Protein AF-A0A6A1VVD8-F1 (afdb_monomer)

Sequence (123 aa):
MTSMMNTTYRTHKNRMFQHYSMFNSKEVALEHPYSDMNKEEWTRVCDLFASEEFQRRSAINKENRAKLKIVHTSGARSFQRARALLEKMEVLQLQHESEGKPYTEVEIFAEVLGMKAGYVREV

Organism: NCBI:txid262757

Foldseek 3Di:
DVVVVVVVVVVVLVVLVVQQVVDPDLVVQLVPADPPDDSVVSNVSSCCCPDPVNVVVVVVVVVVLVVCQDDDPCPPDDPVVVVVLVVQLVVVVVVCVVVVHDDDSRVSCCVSRNDDPPRHDDD

Nearest PDB structures (foldseek):
  5l93-assembly1_A  TM=6.276E-01  e=7.124E+00  Human immunodeficiency virus type 1 (NEW YORK-5 ISOLATE)

Radius of gyration: 21.46 Å; Cα contacts (8 Å, |Δi|>4): 53; chains: 1; bounding box: 44×34×55 Å

pLDDT: mean 82.98, std 13.84, range [40.91, 97.44]

Secondary structure (DSSP, 8-state):
-HHHHHHHHHHHHHHHHHHHTTSSSHHHHHTS--TT--HHHHHHHHHHHHSHHHHHHHHHHHHHHHH--S-----S--HHHHHHHHHHHHHHHHHHHHHT----HHHHHHHHH-PPTT-----

Solvent-accessible surface area (backbone atoms only — not comparable to full-atom values): 7549 Å² total; per-residue (Å²): 118,71,68,58,60,53,52,51,49,54,52,50,53,49,52,54,49,56,58,48,66,75,38,98,44,68,74,65,30,65,79,53,61,61,83,103,50,56,69,69,60,41,44,55,51,49,51,50,62,69,29,65,69,46,46,52,52,49,51,52,51,52,50,55,58,68,69,51,86,72,78,82,76,66,75,95,56,55,70,70,60,50,51,56,50,51,54,52,46,53,51,51,51,55,50,32,62,74,69,73,49,91,74,53,71,67,56,50,48,32,71,76,70,52,77,66,90,91,68,81,76,83,129

Structure (mmCIF, N/CA/C/O backbone):
data_AF-A0A6A1VVD8-F1
#
_entry.id   AF-A0A6A1VVD8-F1
#
loop_
_atom_site.group_PDB
_atom_site.id
_atom_site.type_symbol
_atom_site.label_atom_id
_atom_site.label_alt_id
_atom_site.label_comp_id
_atom_site.label_asym_id
_atom_site.label_entity_id
_atom_site.label_seq_id
_atom_site.pdbx_PDB_ins_code
_atom_site.Cartn_x
_atom_site.Cartn_y
_atom_site.Cartn_z
_atom_site.occupancy
_atom_site.B_iso_or_equiv
_atom_site.auth_seq_id
_atom_site.auth_comp_id
_atom_site.auth_asym_id
_atom_site.auth_atom_id
_atom_site.pdbx_PDB_model_num
ATOM 1 N N . MET A 1 1 ? 5.383 19.658 8.646 1.00 49.84 1 MET A N 1
ATOM 2 C CA . MET A 1 1 ? 5.577 19.725 7.175 1.00 49.84 1 MET A CA 1
ATOM 3 C C . MET A 1 1 ? 5.863 18.368 6.518 1.00 49.84 1 MET A C 1
ATOM 5 O O . MET A 1 1 ? 5.406 18.161 5.403 1.00 49.84 1 MET A O 1
ATOM 9 N N . THR A 1 2 ? 6.502 17.406 7.195 1.00 57.12 2 THR A N 1
ATOM 10 C CA . THR A 1 2 ? 6.864 16.073 6.652 1.00 57.12 2 THR A CA 1
ATOM 11 C C . THR A 1 2 ? 5.681 15.217 6.156 1.00 57.12 2 THR A C 1
ATOM 13 O O . THR A 1 2 ? 5.822 14.437 5.218 1.00 57.12 2 THR A O 1
ATOM 16 N N . SER A 1 3 ? 4.488 15.388 6.742 1.00 71.56 3 SER A N 1
ATOM 17 C CA . SER A 1 3 ? 3.282 14.606 6.404 1.00 71.56 3 SER A CA 1
ATOM 18 C C . SER A 1 3 ? 2.753 14.860 4.978 1.00 71.56 3 SER A C 1
ATOM 20 O O . SER A 1 3 ? 2.316 13.929 4.295 1.00 71.56 3 SER A O 1
ATOM 22 N N . MET A 1 4 ? 2.853 16.102 4.482 1.00 77.31 4 MET A N 1
ATOM 23 C CA . MET A 1 4 ? 2.356 16.445 3.143 1.00 77.31 4 MET A CA 1
ATOM 24 C C . MET A 1 4 ? 3.246 15.859 2.046 1.00 77.31 4 MET A C 1
ATOM 26 O O . MET A 1 4 ? 2.734 15.209 1.141 1.00 77.31 4 MET A O 1
ATOM 30 N N . MET A 1 5 ? 4.570 15.997 2.179 1.00 83.19 5 MET A N 1
ATOM 31 C CA . MET A 1 5 ? 5.547 15.464 1.217 1.00 83.19 5 MET A CA 1
ATOM 32 C C . MET A 1 5 ? 5.479 13.936 1.096 1.00 83.19 5 MET A C 1
ATOM 34 O O . MET A 1 5 ? 5.591 13.383 0.005 1.00 83.19 5 MET A O 1
ATOM 38 N N . ASN A 1 6 ? 5.252 13.231 2.208 1.00 84.75 6 ASN A N 1
ATOM 39 C CA . ASN A 1 6 ? 5.094 11.778 2.177 1.00 84.75 6 ASN A CA 1
ATOM 40 C C . ASN A 1 6 ? 3.808 11.367 1.437 1.00 84.75 6 ASN A C 1
ATOM 42 O O . ASN A 1 6 ? 3.821 10.454 0.612 1.00 84.75 6 ASN A O 1
ATOM 46 N N . THR A 1 7 ? 2.702 12.071 1.690 1.00 87.56 7 THR A N 1
ATOM 47 C CA . THR A 1 7 ? 1.410 11.789 1.050 1.00 87.56 7 THR A CA 1
ATOM 48 C C . THR A 1 7 ? 1.451 12.062 -0.453 1.00 87.56 7 THR A C 1
ATOM 50 O O . THR A 1 7 ? 0.970 11.240 -1.239 1.00 87.56 7 THR A O 1
ATOM 53 N N . THR A 1 8 ? 2.063 13.173 -0.873 1.00 89.69 8 THR A N 1
ATOM 54 C CA . THR A 1 8 ? 2.228 13.506 -2.294 1.00 89.69 8 THR A CA 1
ATOM 55 C C . THR A 1 8 ? 3.121 12.492 -2.998 1.00 89.69 8 THR A C 1
ATOM 57 O O . THR A 1 8 ? 2.723 11.973 -4.040 1.00 89.69 8 THR A O 1
ATOM 60 N N . TYR A 1 9 ? 4.253 12.110 -2.396 1.00 90.19 9 TYR A N 1
ATOM 61 C CA . TYR A 1 9 ? 5.128 11.067 -2.936 1.00 90.19 9 TYR A CA 1
ATOM 62 C C . TYR A 1 9 ? 4.401 9.725 -3.092 1.00 90.19 9 TYR A C 1
ATOM 64 O O . TYR A 1 9 ? 4.441 9.120 -4.162 1.00 90.19 9 TYR A O 1
ATOM 72 N N . ARG A 1 10 ? 3.680 9.263 -2.060 1.00 90.38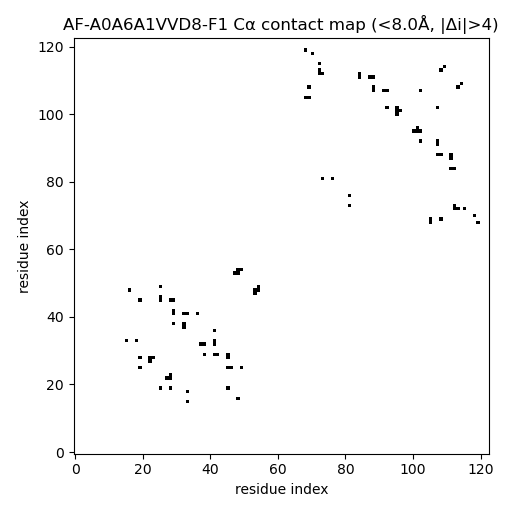 10 ARG A N 1
ATOM 73 C CA . ARG A 1 10 ? 2.916 8.002 -2.118 1.00 90.38 10 ARG A CA 1
ATOM 74 C C . ARG A 1 10 ? 1.844 8.033 -3.201 1.00 90.38 10 ARG A C 1
ATOM 76 O O . ARG A 1 10 ? 1.667 7.044 -3.908 1.00 90.38 10 ARG A O 1
ATOM 83 N N . THR A 1 11 ? 1.155 9.162 -3.341 1.00 92.56 11 THR A N 1
ATOM 84 C CA . THR A 1 11 ? 0.133 9.356 -4.376 1.00 92.56 11 THR A CA 1
ATOM 85 C C . THR A 1 11 ? 0.755 9.321 -5.769 1.00 92.56 11 THR A C 1
ATOM 87 O O . THR A 1 11 ? 0.256 8.613 -6.639 1.00 92.56 11 THR A O 1
ATOM 90 N N . HIS A 1 12 ? 1.868 10.028 -5.973 1.00 92.31 12 HIS A N 1
ATOM 91 C CA . HIS A 1 12 ? 2.592 10.043 -7.240 1.00 92.31 12 HIS A CA 1
ATOM 92 C C . HIS A 1 12 ? 3.131 8.650 -7.602 1.00 92.31 12 HIS A C 1
ATOM 94 O O . HIS A 1 12 ? 2.858 8.153 -8.691 1.00 92.31 12 HIS A O 1
ATOM 100 N N . LYS A 1 13 ? 3.770 7.953 -6.650 1.00 92.50 13 LYS A N 1
ATOM 101 C CA . LYS A 1 13 ? 4.219 6.561 -6.813 1.00 92.50 13 LYS A CA 1
ATOM 102 C C . LYS A 1 13 ? 3.078 5.620 -7.188 1.00 92.50 13 LYS A C 1
ATOM 104 O O . LYS A 1 13 ? 3.253 4.774 -8.059 1.00 92.50 13 LYS A O 1
ATOM 109 N N . ASN A 1 14 ? 1.911 5.771 -6.561 1.00 93.44 14 ASN A N 1
ATOM 110 C CA . ASN A 1 14 ? 0.739 4.975 -6.914 1.00 93.44 14 ASN A CA 1
ATOM 111 C C . ASN A 1 14 ? 0.268 5.260 -8.347 1.00 93.44 14 ASN A C 1
ATOM 113 O O . ASN A 1 14 ? -0.003 4.318 -9.074 1.00 93.44 14 ASN A O 1
ATOM 117 N N . ARG A 1 15 ? 0.215 6.526 -8.783 1.00 94.81 15 ARG A N 1
ATOM 118 C CA . ARG A 1 15 ? -0.162 6.875 -10.168 1.00 94.81 15 ARG A CA 1
ATOM 119 C C . ARG A 1 15 ? 0.792 6.263 -11.196 1.00 94.81 15 ARG A C 1
ATOM 121 O O . ARG A 1 15 ? 0.327 5.679 -12.169 1.00 94.81 15 ARG A O 1
ATOM 128 N N . MET A 1 16 ? 2.098 6.318 -10.933 1.00 95.06 16 MET A N 1
ATOM 129 C CA . MET A 1 16 ? 3.107 5.661 -11.772 1.00 95.06 16 MET A CA 1
ATOM 130 C C . MET A 1 16 ? 2.901 4.144 -11.829 1.00 95.06 16 MET A C 1
ATOM 132 O O . MET A 1 16 ? 2.965 3.554 -12.903 1.00 95.06 16 MET A O 1
ATOM 136 N N . PHE A 1 17 ? 2.610 3.511 -10.689 1.00 94.69 17 PHE A N 1
ATOM 137 C CA . PHE A 1 17 ? 2.333 2.077 -10.648 1.00 94.69 17 PHE A CA 1
ATOM 138 C C . PHE A 1 17 ? 1.057 1.705 -11.413 1.00 94.69 17 PHE A C 1
ATOM 140 O O . PHE A 1 17 ? 1.054 0.708 -12.124 1.00 94.69 17 PHE A O 1
ATOM 147 N N . GLN A 1 18 ? -0.008 2.508 -11.310 1.00 94.25 18 GLN A N 1
ATOM 148 C CA . GLN A 1 18 ? -1.244 2.285 -12.068 1.00 94.25 18 GLN A CA 1
ATOM 149 C C . GLN A 1 18 ? -0.978 2.310 -13.574 1.00 94.25 18 GLN A C 1
ATOM 151 O O . GLN A 1 18 ? -1.407 1.404 -14.278 1.00 94.25 18 GLN A O 1
ATOM 156 N N . HIS A 1 19 ? -0.211 3.294 -14.047 1.00 94.88 19 HIS A N 1
ATOM 157 C CA . HIS A 1 19 ? 0.214 3.356 -15.442 1.00 94.88 19 HIS A CA 1
ATOM 158 C C . HIS A 1 19 ? 1.038 2.128 -15.847 1.00 94.88 19 HIS A C 1
ATOM 160 O O . HIS A 1 19 ? 0.704 1.463 -16.819 1.00 94.88 19 HIS A O 1
ATOM 166 N N . TYR A 1 20 ? 2.058 1.769 -15.059 1.00 94.94 20 TYR A N 1
ATOM 167 C CA . TYR A 1 20 ? 2.865 0.567 -15.287 1.00 94.94 20 TYR A CA 1
ATOM 168 C C . TYR A 1 20 ? 2.001 -0.703 -15.382 1.00 94.94 20 TYR A C 1
ATOM 170 O O . TYR A 1 20 ? 2.202 -1.522 -16.272 1.00 94.94 20 TYR A O 1
ATOM 178 N N . SER A 1 21 ? 0.997 -0.843 -14.510 1.00 93.56 21 SER A N 1
ATOM 179 C CA . SER A 1 21 ? 0.105 -2.009 -14.479 1.00 93.56 21 SER A CA 1
ATOM 180 C C . SER A 1 21 ? -0.871 -2.117 -15.655 1.00 93.56 21 SER A C 1
ATOM 182 O O . SER A 1 21 ? -1.539 -3.139 -15.775 1.00 93.56 21 SER A O 1
ATOM 184 N N . MET A 1 22 ? -0.963 -1.100 -16.523 1.00 94.06 22 MET A N 1
ATOM 185 C CA . MET A 1 22 ? -1.728 -1.193 -17.776 1.00 94.06 22 MET A CA 1
ATOM 186 C C . MET A 1 22 ? -1.020 -2.069 -18.817 1.00 94.06 22 MET A C 1
ATOM 188 O O . MET A 1 22 ? -1.650 -2.514 -19.775 1.00 94.06 22 MET A O 1
ATOM 192 N N . PHE A 1 23 ? 0.279 -2.319 -18.637 1.00 93.44 23 PHE A N 1
ATOM 193 C CA . PHE A 1 23 ? 1.096 -3.103 -19.552 1.00 93.44 23 PHE A CA 1
ATOM 194 C C . PHE A 1 23 ? 1.315 -4.522 -19.016 1.00 93.44 23 PHE A C 1
ATOM 196 O O . PHE A 1 23 ? 1.508 -4.737 -17.821 1.00 93.44 23 PHE A O 1
ATOM 203 N N . ASN A 1 24 ? 1.326 -5.501 -19.925 1.00 89.56 24 ASN A N 1
ATOM 204 C CA . ASN A 1 24 ? 1.491 -6.917 -19.575 1.00 89.56 24 ASN A CA 1
ATOM 205 C C . ASN A 1 24 ? 2.944 -7.303 -19.252 1.00 89.56 24 ASN A C 1
ATOM 207 O O . ASN A 1 24 ? 3.179 -8.364 -18.678 1.00 89.56 24 ASN A O 1
ATOM 211 N N . SER A 1 25 ? 3.920 -6.480 -19.645 1.00 91.75 25 SER A N 1
ATOM 212 C CA . SER A 1 25 ? 5.336 -6.729 -19.383 1.00 91.75 25 SER A CA 1
ATOM 213 C C . SER A 1 25 ? 6.109 -5.431 -19.161 1.00 91.75 25 SER A C 1
ATOM 215 O O . SER A 1 25 ? 5.681 -4.344 -19.567 1.00 91.75 25 SER A O 1
ATOM 217 N N . LYS A 1 26 ? 7.273 -5.556 -18.51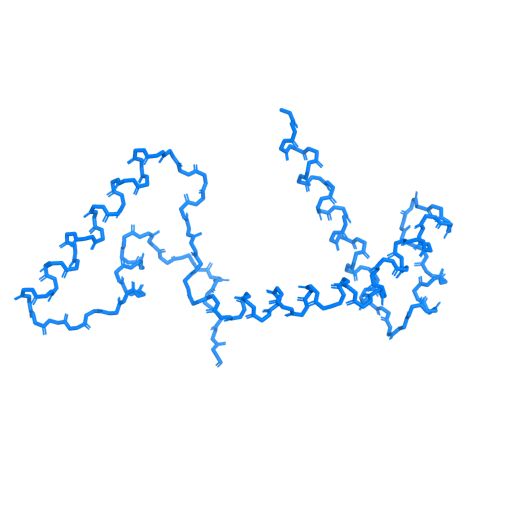8 1.00 91.69 26 LYS A N 1
ATOM 218 C CA . LYS A 1 26 ? 8.176 -4.434 -18.253 1.00 91.69 26 LYS A CA 1
ATOM 219 C C . LYS A 1 26 ? 8.685 -3.815 -19.553 1.00 91.69 26 LYS A C 1
ATOM 221 O O . LYS A 1 26 ? 8.762 -2.600 -19.651 1.00 91.69 26 LYS A O 1
ATOM 226 N N . GLU A 1 27 ? 9.006 -4.636 -20.544 1.00 92.38 27 GLU A N 1
ATOM 227 C CA . GLU A 1 27 ? 9.549 -4.213 -21.837 1.00 92.38 27 GLU A CA 1
ATOM 228 C C . GLU A 1 27 ? 8.550 -3.313 -22.567 1.00 92.38 27 GLU A C 1
ATOM 230 O O . GLU A 1 27 ? 8.918 -2.247 -23.049 1.00 92.38 27 GLU A O 1
ATOM 235 N N . VAL A 1 28 ? 7.266 -3.686 -22.557 1.00 92.94 28 VAL A N 1
ATOM 236 C CA . VAL A 1 28 ? 6.196 -2.856 -23.129 1.00 92.94 28 VAL A CA 1
ATOM 237 C C . VAL A 1 28 ? 6.023 -1.562 -22.331 1.00 92.94 28 VAL A C 1
ATOM 239 O O . VAL A 1 28 ? 5.833 -0.501 -22.922 1.00 92.94 28 VAL A O 1
ATOM 242 N N . ALA A 1 29 ? 6.130 -1.618 -21.000 1.00 93.19 29 ALA A N 1
ATOM 243 C CA . ALA A 1 29 ? 6.045 -0.426 -20.162 1.00 93.19 29 ALA A CA 1
ATOM 244 C C . ALA A 1 29 ? 7.201 0.560 -20.414 1.00 93.19 29 ALA A C 1
ATOM 246 O O . ALA A 1 29 ? 6.986 1.767 -20.356 1.00 93.19 29 ALA A O 1
ATOM 247 N N . LEU A 1 30 ? 8.415 0.086 -20.723 1.00 93.50 30 LEU A N 1
ATOM 248 C CA . LEU A 1 30 ? 9.580 0.945 -20.989 1.00 93.50 30 LEU A CA 1
ATOM 249 C C . LEU A 1 30 ? 9.422 1.813 -22.247 1.00 93.50 30 LEU A C 1
ATOM 251 O O . LEU A 1 30 ? 9.943 2.929 -22.278 1.00 93.50 30 LEU A O 1
ATOM 255 N N . GLU A 1 31 ? 8.685 1.330 -23.249 1.00 92.12 31 GLU A N 1
ATOM 256 C CA . GLU A 1 31 ? 8.367 2.087 -24.471 1.00 92.12 31 GLU A CA 1
ATOM 257 C C . GLU A 1 31 ? 7.290 3.158 -24.254 1.00 92.12 31 GLU A C 1
ATOM 259 O O . GLU A 1 31 ? 7.118 4.052 -25.080 1.00 92.12 31 GLU A O 1
ATOM 264 N N . HIS A 1 32 ? 6.608 3.120 -23.107 1.00 91.50 32 HIS A N 1
ATOM 265 C CA . HIS A 1 32 ? 5.574 4.077 -22.736 1.00 91.50 32 HIS A CA 1
ATOM 266 C C . HIS A 1 32 ? 5.957 4.780 -21.425 1.00 91.50 32 HIS A C 1
ATOM 268 O O . HIS A 1 32 ? 5.452 4.419 -20.359 1.00 91.50 32 HIS A O 1
ATOM 274 N N . PRO A 1 33 ? 6.862 5.778 -21.455 1.00 92.19 33 PRO A N 1
ATOM 275 C CA . PRO A 1 33 ? 7.185 6.567 -20.275 1.00 92.19 33 PRO A CA 1
ATOM 276 C C . PRO A 1 33 ? 5.958 7.243 -19.668 1.00 92.19 33 PRO A C 1
ATOM 278 O O . PRO A 1 33 ? 5.106 7.784 -20.373 1.00 92.19 33 PRO A O 1
ATOM 281 N N . TYR A 1 34 ? 5.882 7.235 -18.339 1.00 90.31 34 TYR A N 1
ATOM 282 C CA . TYR A 1 34 ? 4.898 8.036 -17.616 1.00 90.31 34 TYR A CA 1
ATOM 283 C C . TYR A 1 34 ? 5.183 9.532 -17.841 1.00 90.31 34 TYR A C 1
ATOM 285 O O . TYR A 1 34 ? 6.346 9.930 -17.870 1.00 90.31 34 TYR A O 1
ATOM 293 N N . SER A 1 35 ? 4.121 10.333 -18.010 1.00 87.06 35 SER A N 1
ATOM 294 C CA . SER A 1 35 ? 4.145 11.778 -18.326 1.00 87.06 35 SER A CA 1
ATOM 295 C C . SER A 1 35 ? 5.286 12.552 -17.659 1.00 87.06 35 SER A C 1
ATOM 297 O O . SER A 1 35 ? 5.612 12.260 -16.511 1.00 87.06 35 SER A O 1
ATOM 299 N N . ASP A 1 36 ? 5.806 13.594 -18.307 1.00 81.81 36 ASP A N 1
ATOM 300 C CA . ASP A 1 36 ? 6.799 14.544 -17.767 1.00 81.81 36 ASP A CA 1
ATOM 301 C C . ASP A 1 36 ? 8.081 13.928 -17.160 1.00 81.81 36 ASP A C 1
ATOM 303 O O . ASP A 1 36 ? 8.883 14.643 -16.561 1.00 81.81 36 ASP A O 1
ATOM 307 N N . MET A 1 37 ? 8.311 12.621 -17.314 1.00 87.69 37 MET A N 1
ATOM 308 C CA . MET A 1 37 ? 9.463 11.912 -16.762 1.00 87.69 37 MET A CA 1
ATOM 309 C C . MET A 1 37 ? 10.424 11.518 -17.875 1.00 87.69 37 MET A C 1
ATOM 311 O O . MET A 1 37 ? 10.012 11.100 -18.960 1.00 87.69 37 MET A O 1
ATOM 315 N N . ASN A 1 38 ? 11.724 11.629 -17.609 1.00 91.31 38 ASN A N 1
ATOM 316 C CA . ASN A 1 38 ? 12.716 11.200 -18.585 1.00 91.31 38 ASN A CA 1
ATOM 317 C C . ASN A 1 38 ? 12.797 9.659 -18.658 1.00 91.31 38 ASN A C 1
ATOM 319 O O . ASN A 1 38 ? 12.398 8.938 -17.737 1.00 91.31 38 ASN A O 1
ATOM 323 N N . LYS A 1 39 ? 13.320 9.141 -19.777 1.00 90.62 39 LYS A N 1
ATOM 324 C CA . LYS A 1 39 ? 13.371 7.692 -20.046 1.00 90.62 39 LYS A CA 1
ATOM 325 C C . LYS A 1 39 ? 14.220 6.931 -19.021 1.00 90.62 39 LYS A C 1
ATOM 327 O O . LYS A 1 39 ? 13.889 5.801 -18.666 1.00 90.62 39 LYS A O 1
ATOM 332 N N . GLU A 1 40 ? 15.295 7.535 -18.526 1.00 92.75 40 GLU A N 1
ATOM 333 C CA . GLU A 1 40 ? 16.205 6.908 -17.560 1.00 92.75 40 GLU A CA 1
ATOM 334 C C . GLU A 1 40 ? 15.549 6.751 -16.181 1.00 92.75 40 GLU A C 1
ATOM 336 O O . GLU A 1 40 ? 15.614 5.685 -15.568 1.00 92.75 40 GLU A O 1
ATOM 341 N N . GLU A 1 41 ? 14.862 7.788 -15.708 1.00 92.69 41 GLU A N 1
ATOM 342 C CA . GLU A 1 41 ? 14.073 7.771 -14.478 1.00 92.69 41 GLU A CA 1
ATOM 343 C C . GLU A 1 41 ? 12.929 6.767 -14.573 1.00 92.69 41 GLU A C 1
ATOM 345 O O . GLU A 1 41 ? 12.756 5.950 -13.665 1.00 92.69 41 GLU A O 1
ATOM 350 N N . TRP A 1 42 ? 12.202 6.760 -15.695 1.00 95.12 42 TRP A N 1
ATOM 351 C CA . TRP A 1 42 ? 11.136 5.788 -15.921 1.00 95.12 42 TRP A CA 1
ATOM 352 C C . TRP A 1 42 ? 11.657 4.350 -15.915 1.00 95.12 42 TRP A C 1
ATOM 354 O O . TRP A 1 42 ? 11.022 3.467 -15.336 1.00 95.12 42 TRP A O 1
ATOM 364 N N . THR A 1 43 ? 12.845 4.121 -16.478 1.00 95.56 43 THR A N 1
ATOM 365 C CA . THR A 1 43 ? 13.499 2.807 -16.455 1.00 95.56 43 THR A CA 1
ATOM 366 C C . THR A 1 43 ? 13.744 2.346 -15.021 1.00 95.56 43 THR A C 1
ATOM 368 O O . THR A 1 43 ? 13.319 1.253 -14.655 1.00 95.56 43 THR A O 1
ATOM 371 N N . ARG A 1 44 ? 14.305 3.210 -14.164 1.00 94.75 44 ARG A N 1
ATOM 372 C CA . ARG A 1 44 ? 14.526 2.896 -12.739 1.00 94.75 44 ARG A CA 1
ATOM 373 C C . ARG A 1 44 ? 13.220 2.612 -11.993 1.00 94.75 44 ARG A C 1
ATOM 375 O O . ARG A 1 44 ? 13.180 1.759 -11.108 1.00 94.75 44 ARG A O 1
ATOM 382 N N . VAL A 1 45 ? 12.142 3.319 -12.331 1.00 94.44 45 VAL A N 1
ATOM 383 C CA . VAL A 1 45 ? 10.811 3.083 -11.750 1.00 94.44 45 VAL A CA 1
ATOM 384 C C . VAL A 1 45 ? 10.246 1.731 -12.200 1.00 94.44 45 VAL A C 1
ATOM 386 O O . VAL A 1 45 ? 9.733 0.978 -11.370 1.00 94.44 45 VAL A O 1
ATOM 389 N N . CYS A 1 46 ? 10.384 1.386 -13.480 1.00 95.38 46 CYS A N 1
ATOM 390 C CA . CYS A 1 46 ? 9.997 0.078 -14.005 1.00 95.38 46 CYS A CA 1
ATOM 391 C C . CYS A 1 46 ? 10.813 -1.057 -13.373 1.00 95.38 46 CYS A C 1
ATOM 393 O O . CYS A 1 46 ? 10.239 -2.082 -13.013 1.00 95.38 46 CYS A O 1
ATOM 395 N N . ASP A 1 47 ? 12.124 -0.870 -13.185 1.00 96.38 47 ASP A N 1
ATOM 396 C CA . ASP A 1 47 ? 12.995 -1.810 -12.467 1.00 96.38 47 ASP A CA 1
ATOM 397 C C . ASP A 1 47 ? 12.510 -2.029 -11.032 1.00 96.38 47 ASP A C 1
ATOM 399 O O . ASP A 1 47 ? 12.377 -3.167 -10.578 1.00 96.38 47 ASP A O 1
ATOM 403 N N . LEU A 1 48 ? 12.178 -0.941 -10.330 1.00 95.19 48 LEU A N 1
ATOM 404 C CA . LEU A 1 48 ? 11.635 -1.002 -8.978 1.00 95.19 48 LEU A CA 1
ATOM 405 C C . LEU A 1 48 ? 10.327 -1.799 -8.933 1.00 95.19 48 LEU A C 1
ATOM 407 O O . LEU A 1 48 ? 10.162 -2.633 -8.044 1.00 95.19 48 LEU A O 1
ATOM 411 N N . PHE A 1 49 ? 9.393 -1.559 -9.855 1.00 95.25 49 PHE A N 1
ATOM 412 C CA . PHE A 1 49 ? 8.112 -2.269 -9.870 1.00 95.25 49 PHE A CA 1
ATOM 413 C C . PHE A 1 49 ? 8.236 -3.726 -10.312 1.00 95.25 49 PHE A C 1
ATOM 415 O O . PHE A 1 49 ? 7.507 -4.569 -9.793 1.00 95.25 49 PHE A O 1
ATOM 422 N N . ALA A 1 50 ? 9.164 -4.040 -11.213 1.00 95.44 50 ALA A N 1
ATOM 423 C CA . ALA A 1 50 ? 9.448 -5.410 -11.631 1.00 95.44 50 ALA A CA 1
ATOM 424 C C . ALA A 1 50 ? 10.251 -6.203 -10.586 1.00 95.44 50 ALA A C 1
ATOM 426 O O . ALA A 1 50 ? 10.288 -7.429 -10.655 1.00 95.44 50 ALA A O 1
ATOM 427 N N . SER A 1 51 ? 10.889 -5.530 -9.622 1.00 96.38 51 SER A N 1
ATOM 428 C CA . SER A 1 51 ? 11.691 -6.198 -8.596 1.00 96.38 51 SER A CA 1
ATOM 429 C C . SER A 1 51 ? 10.870 -7.199 -7.776 1.00 96.38 51 SER A C 1
ATOM 431 O O . SER A 1 51 ? 9.744 -6.922 -7.344 1.00 96.38 51 SER A O 1
ATOM 433 N N . GLU A 1 52 ? 11.470 -8.358 -7.495 1.00 96.50 52 GLU A N 1
ATOM 434 C CA . GLU A 1 52 ? 10.841 -9.404 -6.684 1.00 96.50 52 GLU A CA 1
ATOM 435 C C . GLU A 1 52 ? 10.461 -8.896 -5.292 1.00 96.50 52 GLU A C 1
ATOM 437 O O . GLU A 1 52 ? 9.404 -9.236 -4.760 1.00 96.50 52 GLU A O 1
ATOM 442 N N . GLU A 1 53 ? 11.292 -8.034 -4.701 1.00 96.75 53 GLU A N 1
ATOM 443 C CA . GLU A 1 53 ? 11.025 -7.463 -3.386 1.00 96.75 53 GLU A CA 1
ATOM 444 C C . GLU A 1 53 ? 9.732 -6.637 -3.383 1.00 96.75 53 GLU A C 1
ATOM 446 O O . GLU A 1 53 ? 8.895 -6.784 -2.481 1.00 96.75 53 GLU A O 1
ATOM 451 N N . PHE A 1 54 ? 9.548 -5.784 -4.396 1.00 94.81 54 PHE A N 1
ATOM 452 C CA . PHE A 1 54 ? 8.345 -4.974 -4.533 1.00 94.81 54 PHE A CA 1
ATOM 453 C C . PHE A 1 54 ? 7.116 -5.853 -4.765 1.00 94.81 54 PHE A C 1
ATOM 455 O O . PHE A 1 54 ? 6.107 -5.679 -4.076 1.00 94.81 54 PHE A O 1
ATOM 462 N N . GLN A 1 55 ? 7.212 -6.825 -5.675 1.00 95.00 55 GLN A N 1
ATOM 463 C CA . GLN A 1 55 ? 6.118 -7.746 -5.985 1.00 95.00 55 GLN A CA 1
ATOM 464 C C . GLN A 1 55 ? 5.709 -8.575 -4.764 1.00 95.00 55 GLN A C 1
ATOM 466 O O . GLN A 1 55 ? 4.529 -8.620 -4.413 1.00 95.00 55 GLN A O 1
ATOM 471 N N . ARG A 1 56 ? 6.679 -9.127 -4.025 1.00 97.44 56 ARG A N 1
ATOM 472 C CA . ARG A 1 56 ? 6.436 -9.867 -2.779 1.00 97.44 56 ARG A CA 1
ATOM 473 C C . ARG A 1 56 ? 5.735 -8.998 -1.738 1.00 97.44 56 ARG A C 1
ATOM 475 O O . ARG A 1 56 ? 4.748 -9.417 -1.135 1.00 97.44 56 ARG A O 1
ATOM 482 N N . ARG A 1 57 ? 6.222 -7.771 -1.526 1.00 96.38 57 ARG A N 1
ATOM 483 C CA . ARG A 1 57 ? 5.615 -6.816 -0.584 1.00 96.38 57 ARG A CA 1
ATOM 484 C C . ARG A 1 57 ? 4.188 -6.455 -1.002 1.00 96.38 57 ARG A C 1
ATOM 486 O O . ARG A 1 57 ? 3.305 -6.381 -0.150 1.00 96.38 57 ARG A O 1
ATOM 493 N N . SER A 1 58 ? 3.964 -6.240 -2.296 1.00 93.62 58 SER A N 1
ATOM 494 C CA . SER A 1 58 ? 2.653 -5.934 -2.868 1.00 93.62 58 SER A CA 1
ATOM 495 C C . SER A 1 58 ? 1.666 -7.087 -2.658 1.00 93.62 58 SER A C 1
ATOM 497 O O . SER A 1 58 ? 0.567 -6.860 -2.150 1.00 93.62 58 SER A O 1
ATOM 499 N N . ALA A 1 59 ? 2.082 -8.326 -2.939 1.00 95.38 59 ALA A N 1
ATOM 500 C CA . ALA A 1 59 ? 1.274 -9.527 -2.741 1.00 95.38 59 ALA A CA 1
ATOM 501 C C . ALA A 1 59 ? 0.859 -9.709 -1.273 1.00 95.38 59 ALA A C 1
ATOM 503 O O . ALA A 1 59 ? -0.332 -9.826 -0.982 1.00 95.38 59 ALA A O 1
ATOM 504 N N . ILE A 1 60 ? 1.816 -9.613 -0.342 1.00 95.94 60 ILE A N 1
ATOM 505 C CA . ILE A 1 60 ? 1.548 -9.692 1.103 1.00 95.94 60 ILE A CA 1
ATOM 506 C C . ILE A 1 60 ? 0.582 -8.585 1.539 1.00 95.94 60 ILE A C 1
ATOM 508 O O . ILE A 1 60 ? -0.380 -8.839 2.259 1.00 95.94 60 ILE A O 1
ATOM 512 N N . ASN A 1 61 ? 0.796 -7.346 1.089 1.00 92.06 61 ASN A N 1
ATOM 513 C CA . ASN A 1 61 ? -0.085 -6.232 1.439 1.00 92.06 61 ASN A CA 1
ATOM 514 C C . ASN A 1 61 ? -1.505 -6.421 0.887 1.00 92.06 61 ASN A C 1
ATOM 516 O O . ASN A 1 61 ? -2.471 -6.081 1.572 1.00 92.06 61 ASN A O 1
ATOM 520 N N . LYS A 1 62 ? -1.647 -6.974 -0.324 1.00 91.06 62 LYS A N 1
ATOM 521 C CA . LYS A 1 62 ? -2.942 -7.297 -0.936 1.00 91.06 62 LYS A CA 1
ATOM 522 C C . LYS A 1 62 ? -3.675 -8.375 -0.137 1.00 91.06 62 LYS A C 1
ATOM 524 O O . LYS A 1 62 ? -4.858 -8.200 0.155 1.00 91.06 62 LYS A O 1
ATOM 529 N N . GLU A 1 63 ? -2.972 -9.428 0.272 1.00 92.88 63 GLU A N 1
ATOM 530 C CA . GLU A 1 63 ? -3.517 -10.503 1.105 1.00 92.88 63 GLU A CA 1
ATOM 531 C C . GLU A 1 63 ? -3.917 -9.993 2.498 1.00 92.88 63 GLU A C 1
ATOM 533 O O . GLU A 1 63 ? -5.048 -10.194 2.937 1.00 92.88 63 GLU A O 1
ATOM 538 N N . ASN A 1 64 ? -3.043 -9.234 3.162 1.00 90.31 64 ASN A N 1
ATOM 539 C CA . ASN A 1 64 ? -3.339 -8.609 4.453 1.00 90.31 64 ASN A CA 1
ATOM 540 C C . ASN A 1 64 ? -4.559 -7.687 4.363 1.00 90.31 64 ASN A C 1
ATOM 542 O O . ASN A 1 64 ? -5.406 -7.669 5.256 1.00 90.31 64 ASN A O 1
ATOM 546 N N . ARG A 1 65 ? -4.690 -6.941 3.260 1.00 84.44 65 ARG A N 1
ATOM 547 C CA . ARG A 1 65 ? -5.850 -6.080 3.021 1.00 84.44 65 ARG A CA 1
ATOM 548 C C . ARG A 1 65 ? -7.128 -6.881 2.767 1.00 84.44 65 ARG A C 1
ATOM 550 O 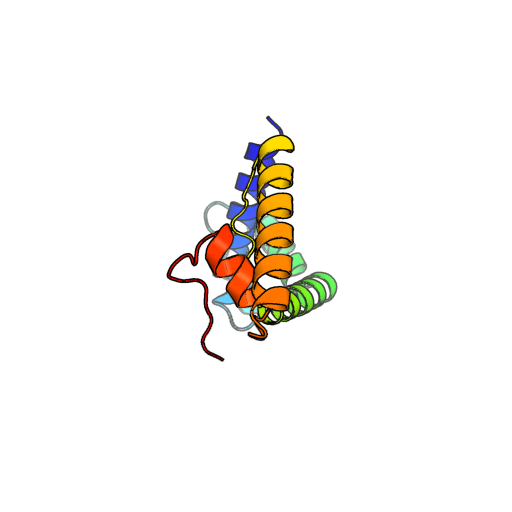O . ARG A 1 65 ? -8.199 -6.367 3.073 1.00 84.44 65 ARG A O 1
ATOM 557 N N . ALA A 1 66 ? -7.044 -8.082 2.195 1.00 86.44 66 ALA A N 1
ATOM 558 C CA . ALA A 1 66 ? -8.185 -8.985 2.031 1.00 86.44 66 ALA A CA 1
ATOM 559 C C . ALA A 1 66 ? -8.616 -9.621 3.365 1.00 86.44 66 ALA A C 1
ATOM 561 O O . ALA A 1 66 ? -9.808 -9.746 3.615 1.00 86.44 66 ALA A O 1
ATOM 562 N N . LYS A 1 67 ? -7.664 -9.934 4.256 1.00 84.62 67 LYS A N 1
ATOM 563 C CA . LYS A 1 67 ? -7.931 -10.462 5.610 1.00 84.62 67 LYS A CA 1
ATOM 564 C C . LYS A 1 67 ? -8.519 -9.428 6.576 1.00 84.62 67 LYS A C 1
ATOM 566 O O . LYS A 1 67 ? -9.067 -9.798 7.612 1.00 84.62 67 LYS A O 1
ATOM 571 N N . LEU A 1 68 ? -8.396 -8.136 6.268 1.00 78.19 68 LEU A N 1
ATOM 572 C CA . LEU A 1 68 ? -8.897 -7.060 7.118 1.00 78.19 68 LEU A CA 1
ATOM 573 C C . LEU A 1 68 ? -10.434 -6.981 7.057 1.00 78.19 68 LEU A C 1
ATOM 575 O O . LEU A 1 68 ? -10.988 -6.281 6.212 1.00 78.19 68 LEU A O 1
ATOM 579 N N . LYS A 1 69 ? -11.103 -7.681 7.981 1.00 73.06 69 LYS A N 1
ATOM 580 C CA . LYS A 1 69 ? -12.573 -7.726 8.105 1.00 73.06 69 LYS A CA 1
ATOM 581 C C . LYS A 1 69 ? -13.180 -6.416 8.613 1.00 73.06 69 LYS A C 1
ATOM 583 O O . LYS A 1 69 ? -14.270 -6.041 8.201 1.00 73.06 69 LYS A O 1
ATOM 588 N N . ILE A 1 70 ? -12.461 -5.707 9.482 1.00 67.81 70 ILE A N 1
ATOM 589 C CA . ILE A 1 70 ? -12.904 -4.440 10.071 1.00 67.81 70 ILE A CA 1
ATOM 590 C C . ILE A 1 70 ? -11.948 -3.343 9.609 1.00 67.81 70 ILE A C 1
ATOM 592 O O . ILE A 1 70 ? -10.774 -3.306 9.983 1.00 67.81 70 ILE A O 1
ATOM 596 N N . VAL A 1 71 ? -12.439 -2.430 8.771 1.00 63.81 71 VAL A N 1
ATOM 597 C CA . VAL A 1 71 ? -11.668 -1.251 8.372 1.00 63.81 71 VAL A CA 1
ATOM 598 C C . VAL A 1 71 ? -11.788 -0.217 9.486 1.00 63.81 71 VAL A C 1
ATOM 600 O O . VAL A 1 71 ? -12.814 0.436 9.626 1.00 63.81 71 VAL A O 1
ATOM 603 N N . HIS A 1 72 ? -10.729 -0.062 10.277 1.00 61.34 72 HIS A N 1
ATOM 604 C CA . HIS A 1 72 ? -10.660 0.925 11.354 1.00 61.34 72 HIS A CA 1
ATOM 605 C C . HIS A 1 72 ? -10.998 2.345 10.851 1.00 61.34 72 HIS A C 1
ATOM 607 O O . HIS A 1 72 ? -10.239 2.952 10.089 1.00 61.34 72 HIS A O 1
ATOM 613 N N . THR A 1 73 ? -12.134 2.889 11.300 1.00 58.84 73 THR A N 1
ATOM 614 C CA . THR A 1 73 ? -12.643 4.230 10.948 1.00 58.84 73 THR A CA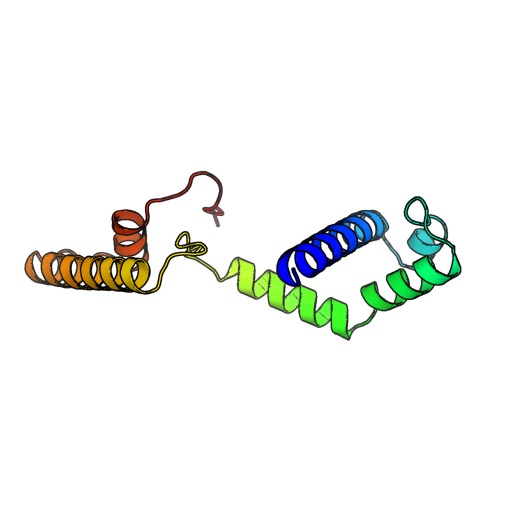 1
ATOM 615 C C . THR A 1 73 ? -12.174 5.314 11.913 1.00 58.84 73 THR A C 1
ATOM 617 O O . THR A 1 73 ? -12.553 6.483 11.780 1.00 58.84 73 THR A O 1
ATOM 620 N N . SER A 1 74 ? -11.336 4.973 12.896 1.00 58.50 74 SER A N 1
ATOM 621 C CA . SER A 1 74 ? -10.984 5.942 13.930 1.00 58.50 74 SER A CA 1
ATOM 622 C C . SER A 1 74 ? -10.107 7.074 13.398 1.00 58.50 74 SER A C 1
ATOM 624 O O . SER A 1 74 ? -10.033 8.101 14.056 1.00 58.50 74 SER A O 1
ATOM 626 N N . GLY A 1 75 ? -9.530 6.962 12.195 1.00 67.81 75 GLY A N 1
ATOM 627 C CA . GLY A 1 75 ? -8.765 8.043 11.566 1.00 67.81 75 GLY A CA 1
ATOM 628 C C . GLY A 1 75 ? -7.674 8.600 12.490 1.00 67.81 75 GLY A C 1
ATOM 629 O O . GLY A 1 75 ? -7.137 7.881 13.331 1.00 67.81 75 GLY A O 1
ATOM 630 N N . ALA A 1 76 ? -7.367 9.892 12.362 1.00 68.50 76 ALA A N 1
ATOM 631 C CA . ALA A 1 76 ? -6.518 10.610 13.313 1.00 68.50 76 ALA A CA 1
ATOM 632 C C . ALA A 1 76 ? -7.366 11.137 14.487 1.00 68.50 76 ALA A C 1
ATOM 634 O O . ALA A 1 76 ? -7.710 12.317 14.541 1.00 68.50 76 ALA A O 1
ATOM 635 N N . ARG A 1 77 ? -7.770 10.255 15.407 1.00 75.12 77 ARG A N 1
ATOM 636 C CA . ARG A 1 77 ? -8.430 10.659 16.662 1.00 75.12 77 ARG A CA 1
ATOM 637 C C . ARG A 1 77 ? -7.398 11.009 17.730 1.00 75.12 77 ARG A C 1
ATOM 639 O O . ARG A 1 77 ? -6.327 10.411 17.785 1.00 75.12 77 ARG A O 1
ATOM 646 N N . SER A 1 78 ? -7.739 11.965 18.596 1.00 79.81 78 SER A N 1
ATOM 647 C CA . SER A 1 78 ? -6.953 12.233 19.802 1.00 79.81 78 SER A CA 1
ATOM 648 C C . SER A 1 78 ? -6.952 11.007 20.719 1.00 79.81 78 SER A C 1
ATOM 650 O O . SER A 1 78 ? -7.901 10.219 20.713 1.00 79.81 78 SER A O 1
ATOM 652 N N . PHE A 1 79 ? -5.911 10.868 21.542 1.00 79.31 79 PHE A N 1
ATOM 653 C CA . PHE A 1 79 ? -5.792 9.762 22.496 1.00 79.31 79 PHE A CA 1
ATOM 654 C C . PHE A 1 79 ? -7.025 9.642 23.405 1.00 79.31 79 PHE A C 1
ATOM 656 O O . PHE A 1 79 ? -7.572 8.556 23.567 1.00 79.31 79 PHE A O 1
ATOM 663 N N . GLN A 1 80 ? -7.531 10.772 23.909 1.00 85.75 80 GLN A N 1
ATOM 664 C CA . GLN A 1 80 ? -8.752 10.823 24.721 1.00 85.75 80 GLN A CA 1
ATOM 665 C C . GLN A 1 80 ? -9.962 10.242 23.981 1.00 85.75 80 GLN A C 1
ATOM 667 O O . GLN A 1 80 ? -10.727 9.463 24.541 1.00 85.75 80 GLN A O 1
ATOM 672 N N . ARG A 1 81 ? -10.123 10.580 22.695 1.00 83.31 81 ARG A N 1
ATOM 673 C CA . ARG A 1 81 ? -11.240 10.082 21.889 1.00 83.31 81 ARG A CA 1
ATOM 674 C C . ARG A 1 8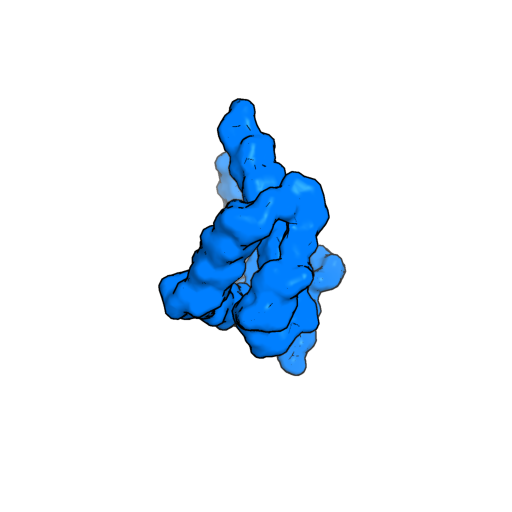1 ? -11.080 8.605 21.531 1.00 83.31 81 ARG A C 1
ATOM 676 O O . ARG A 1 81 ? -12.088 7.933 21.373 1.00 83.31 81 ARG A O 1
ATOM 683 N N . ALA A 1 82 ? -9.853 8.101 21.405 1.00 83.62 82 ALA A N 1
ATOM 684 C CA . ALA A 1 82 ? -9.600 6.670 21.245 1.00 83.62 82 ALA A CA 1
ATOM 685 C C . ALA A 1 82 ? -9.948 5.896 22.528 1.00 83.62 82 ALA A C 1
ATOM 687 O O . ALA A 1 82 ? -10.668 4.906 22.457 1.00 83.62 82 ALA A O 1
ATOM 688 N N . ARG A 1 83 ? -9.525 6.399 23.697 1.00 86.50 83 ARG A N 1
ATOM 689 C CA . ARG A 1 83 ? -9.859 5.826 25.013 1.00 86.50 83 ARG A CA 1
ATOM 690 C C . ARG A 1 83 ? -11.366 5.742 25.241 1.00 86.50 83 ARG A C 1
ATOM 692 O O . ARG A 1 83 ? -11.867 4.662 25.514 1.00 86.50 83 ARG A O 1
ATOM 699 N N . ALA A 1 84 ? -12.092 6.833 25.002 1.00 88.31 84 ALA A N 1
ATOM 700 C CA . ALA A 1 84 ? -13.545 6.857 25.168 1.00 88.31 84 ALA A CA 1
ATOM 701 C C . ALA A 1 84 ? -14.290 5.878 24.236 1.00 88.31 84 ALA A C 1
ATOM 703 O O . ALA A 1 84 ? -15.389 5.438 24.558 1.00 88.31 84 ALA A O 1
ATOM 704 N N . LEU A 1 85 ? -13.735 5.554 23.061 1.00 86.75 85 LEU A N 1
ATOM 705 C CA . LEU A 1 85 ? -14.326 4.545 22.176 1.00 86.75 85 LEU A CA 1
ATOM 706 C C . LEU A 1 85 ? -14.056 3.124 22.669 1.00 86.75 85 LEU A C 1
ATOM 708 O O . LEU A 1 85 ? -14.961 2.303 22.599 1.00 86.75 85 LEU A O 1
ATOM 712 N N . LEU A 1 86 ? -12.848 2.854 23.171 1.00 86.75 86 LEU A N 1
ATOM 713 C CA . LEU A 1 86 ? -12.510 1.560 23.769 1.00 86.75 86 LEU A CA 1
ATOM 714 C C . LEU A 1 86 ? -13.390 1.280 24.989 1.00 86.75 86 LEU A C 1
ATOM 716 O O . LEU A 1 86 ? -14.007 0.227 25.059 1.00 86.75 86 LEU A O 1
ATOM 720 N N . GLU A 1 87 ? -13.547 2.265 25.875 1.00 91.00 87 GLU A N 1
ATOM 721 C CA . GLU A 1 87 ? -14.428 2.155 27.045 1.00 91.00 87 GLU A CA 1
ATOM 722 C C . GLU A 1 87 ? -15.883 1.870 26.630 1.00 91.00 87 GLU A C 1
ATOM 724 O O . GLU A 1 87 ? -16.550 1.033 27.230 1.00 91.00 87 GLU A O 1
ATOM 729 N N . LYS A 1 88 ? -16.380 2.495 25.552 1.00 88.56 88 LYS A N 1
ATOM 730 C CA . LYS A 1 88 ? -17.718 2.188 25.014 1.00 88.56 88 LYS A CA 1
ATOM 731 C C . LYS A 1 88 ? -17.840 0.764 24.471 1.00 88.56 88 LYS A C 1
ATOM 733 O O . LYS A 1 88 ? -18.895 0.161 24.639 1.00 88.56 88 LYS A O 1
ATOM 738 N N . MET A 1 89 ? -16.800 0.244 23.817 1.00 88.12 89 MET A N 1
ATOM 739 C CA . MET A 1 89 ? -16.783 -1.139 23.323 1.00 88.12 89 MET A CA 1
ATOM 740 C C . MET A 1 89 ? -16.805 -2.136 24.481 1.00 88.12 89 MET A C 1
ATOM 742 O O . MET A 1 89 ? -17.598 -3.069 24.446 1.00 88.12 89 MET A O 1
ATOM 746 N N . GLU A 1 90 ? -15.999 -1.903 25.520 1.00 89.00 90 GLU A N 1
ATOM 747 C CA . GLU A 1 90 ? -15.961 -2.743 26.725 1.00 89.00 90 GLU A CA 1
ATOM 748 C C . GLU A 1 90 ? -17.313 -2.750 27.454 1.00 89.00 90 GLU A C 1
ATOM 750 O O . GLU A 1 90 ? -17.811 -3.808 27.832 1.00 89.00 90 GLU A O 1
ATOM 755 N N . VAL A 1 91 ? -17.953 -1.584 27.600 1.00 89.81 91 VAL A N 1
ATOM 756 C CA . VAL A 1 91 ? -19.276 -1.483 28.238 1.00 89.81 91 VAL A CA 1
ATOM 757 C C . VAL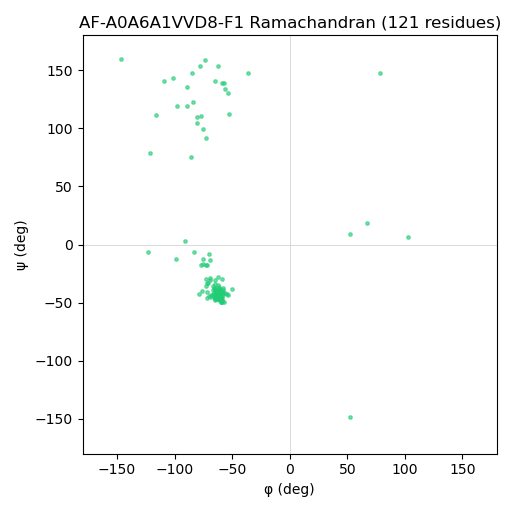 A 1 91 ? -20.344 -2.235 27.445 1.00 89.81 91 VAL A C 1
ATOM 759 O O . VAL A 1 91 ? -21.127 -2.973 28.042 1.00 89.81 91 VAL A O 1
ATOM 762 N N . LEU A 1 92 ? -20.378 -2.077 26.118 1.00 86.19 92 LEU A N 1
ATOM 763 C CA . LEU A 1 92 ? -21.337 -2.799 25.276 1.00 86.19 92 LEU A CA 1
ATOM 764 C C . LEU A 1 92 ? -21.098 -4.308 25.320 1.00 86.19 92 LEU A C 1
ATOM 766 O O . LEU A 1 92 ? -22.055 -5.071 25.409 1.00 86.19 92 LEU A O 1
ATOM 770 N N . GLN A 1 93 ? -19.836 -4.741 25.319 1.00 85.19 93 GLN A N 1
ATOM 771 C CA . GLN A 1 93 ? -19.500 -6.154 25.452 1.00 85.19 93 GLN A CA 1
ATOM 772 C C . GLN A 1 93 ? -20.056 -6.741 26.760 1.00 85.19 93 GLN A C 1
ATOM 774 O O . GLN A 1 93 ? -20.763 -7.747 26.723 1.00 85.19 93 GLN A O 1
ATOM 779 N N . LEU A 1 94 ? -19.826 -6.074 27.896 1.00 87.12 94 LEU A N 1
ATOM 780 C CA . LEU A 1 94 ? -20.336 -6.509 29.202 1.00 87.12 94 LEU A CA 1
ATOM 781 C C . LEU A 1 94 ? -21.872 -6.529 29.263 1.00 87.12 94 LEU A C 1
ATOM 783 O O . LEU A 1 94 ? -22.463 -7.439 29.845 1.00 87.12 94 LEU A O 1
ATOM 787 N N . GLN A 1 95 ? -22.535 -5.542 28.650 1.00 84.69 95 GLN A N 1
ATOM 788 C CA . GLN A 1 95 ? -23.996 -5.519 28.550 1.00 84.69 95 GLN A CA 1
ATOM 789 C C . GLN A 1 95 ? -24.522 -6.728 27.769 1.00 84.69 95 GLN A C 1
ATOM 791 O O . GLN A 1 95 ? -25.409 -7.430 28.255 1.00 84.69 95 GLN A O 1
ATOM 796 N N . HIS A 1 96 ? -23.949 -7.029 26.603 1.00 81.50 96 HIS A N 1
ATOM 797 C CA . HIS A 1 96 ? -24.382 -8.164 25.786 1.00 81.50 96 HIS A CA 1
ATOM 798 C C . HIS A 1 96 ? -24.122 -9.520 26.453 1.00 81.50 96 HIS A C 1
ATOM 800 O O . HIS A 1 96 ? -24.980 -10.403 26.377 1.00 81.50 96 HIS A O 1
ATOM 806 N N . GLU A 1 97 ? -22.996 -9.668 27.159 1.00 82.31 97 GLU A N 1
ATOM 807 C CA . GLU A 1 97 ? -2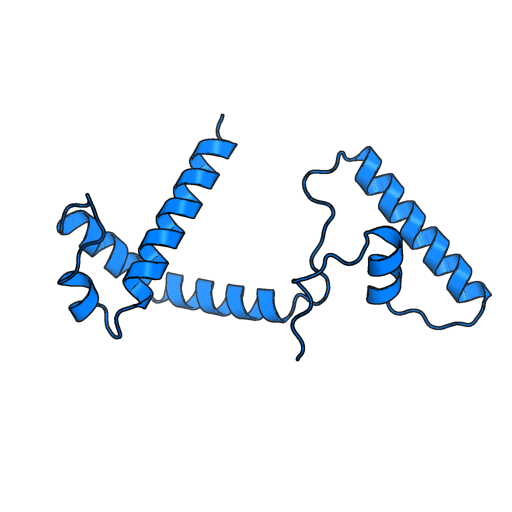2.709 -10.846 27.987 1.00 82.31 97 GLU A CA 1
ATOM 808 C C . GLU A 1 97 ? -23.797 -11.051 29.055 1.00 82.31 97 GLU A C 1
ATOM 810 O O . GLU A 1 97 ? -24.273 -12.172 29.241 1.00 82.31 97 GLU A O 1
ATOM 815 N N . SER A 1 98 ? -24.263 -9.972 29.698 1.00 81.25 98 SER A N 1
ATOM 816 C CA . SER A 1 98 ? -25.354 -10.036 30.684 1.00 81.25 98 SER A CA 1
ATOM 817 C C . SER A 1 98 ? -26.729 -10.360 30.080 1.00 81.25 98 SER A C 1
ATOM 819 O O . SER A 1 98 ? -27.557 -10.987 30.738 1.00 81.25 98 SER A O 1
ATOM 821 N N . GLU A 1 99 ? -26.970 -9.982 28.820 1.00 79.75 99 GLU A N 1
ATOM 822 C CA . GLU A 1 99 ? -28.214 -10.269 28.089 1.00 79.75 99 GLU A CA 1
ATOM 823 C C . GLU A 1 99 ? -28.242 -11.673 27.457 1.00 79.75 99 GLU A C 1
ATOM 825 O O . GLU A 1 99 ? -29.262 -12.075 26.893 1.00 79.75 99 GLU A O 1
ATOM 830 N N . GLY A 1 100 ? -27.134 -12.422 27.513 1.00 75.50 100 GLY A N 1
ATOM 831 C CA . GLY A 1 100 ? -27.021 -13.757 26.921 1.00 75.50 100 GLY A CA 1
ATOM 832 C C . GLY A 1 100 ? -27.080 -13.772 25.388 1.00 75.50 100 GLY A C 1
ATOM 833 O O . GLY A 1 100 ? -27.348 -14.818 24.795 1.00 75.50 100 GLY A O 1
ATOM 834 N N . LYS A 1 101 ? -26.847 -12.627 24.732 1.00 68.94 101 LYS A N 1
ATOM 835 C CA . LYS A 1 101 ? -26.806 -12.516 23.267 1.00 68.94 101 LYS A CA 1
ATOM 836 C C . LYS A 1 101 ? -25.352 -12.554 22.789 1.00 68.94 101 LYS A C 1
ATOM 838 O O . LYS A 1 101 ? -24.589 -11.657 23.145 1.00 68.94 101 LYS A O 1
ATOM 843 N N . PRO A 1 102 ? -24.950 -13.531 21.960 1.00 64.44 102 PRO A N 1
ATOM 844 C CA . PRO A 1 102 ? -23.603 -13.561 21.412 1.00 64.44 102 PRO A CA 1
ATOM 845 C C . PRO A 1 102 ? -23.485 -12.510 20.304 1.00 64.44 102 PRO A C 1
ATOM 847 O O . PRO A 1 102 ? -23.917 -12.744 19.180 1.00 64.44 102 PRO A O 1
ATOM 850 N N . TYR A 1 103 ? -22.916 -11.352 20.627 1.00 69.31 103 TYR A N 1
ATOM 851 C CA . TYR A 1 103 ? -22.478 -10.379 19.628 1.00 69.31 103 TYR A CA 1
ATOM 852 C C . TYR A 1 103 ? -21.031 -10.675 19.223 1.00 69.31 103 TYR A C 1
ATOM 854 O O . TYR A 1 103 ? -20.168 -10.948 20.058 1.00 69.31 103 TYR A O 1
ATOM 862 N N . THR A 1 104 ? -20.758 -10.629 17.926 1.00 78.88 104 THR A N 1
ATOM 863 C CA . THR A 1 104 ? -19.410 -10.732 17.366 1.00 78.88 104 THR A CA 1
ATOM 864 C C . THR A 1 104 ? -18.673 -9.400 17.509 1.00 78.88 104 THR A C 1
ATOM 866 O O . THR A 1 104 ? -19.287 -8.332 17.501 1.00 78.88 104 THR A O 1
ATOM 869 N N . GLU A 1 105 ? -17.336 -9.430 17.568 1.00 74.50 105 GLU A N 1
ATOM 870 C CA . GLU A 1 105 ? -16.514 -8.207 17.620 1.00 74.50 105 GLU A CA 1
ATOM 871 C C . GLU A 1 105 ? -16.912 -7.207 16.518 1.00 74.50 105 GLU A C 1
ATOM 873 O O . GLU A 1 105 ? -16.980 -6.003 16.752 1.00 74.50 105 GLU A O 1
ATOM 878 N N . VAL A 1 106 ? -17.241 -7.709 15.323 1.00 75.69 106 VAL A N 1
ATOM 879 C CA . VAL A 1 106 ? -17.648 -6.903 14.163 1.00 75.69 106 VAL A CA 1
ATOM 880 C C . VAL A 1 106 ? -18.888 -6.060 14.457 1.00 75.69 106 VAL A C 1
ATOM 882 O O . VAL A 1 106 ? -18.925 -4.893 14.070 1.00 75.69 106 VAL A O 1
ATOM 885 N N . GLU A 1 107 ? -19.882 -6.622 15.138 1.00 80.56 107 GLU A N 1
ATOM 886 C CA . GLU A 1 107 ? -21.133 -5.932 15.455 1.00 80.56 107 GLU A CA 1
ATOM 887 C C . GLU A 1 107 ? -20.914 -4.854 16.523 1.00 80.56 107 GLU A C 1
ATOM 889 O O . GLU A 1 107 ? -21.386 -3.731 16.361 1.00 80.56 107 GLU A O 1
ATOM 894 N N . ILE A 1 108 ? -20.100 -5.136 17.547 1.00 82.50 108 ILE A N 1
ATOM 895 C CA . ILE A 1 108 ? -19.713 -4.144 18.566 1.00 82.50 108 ILE A CA 1
ATOM 896 C C . ILE A 1 108 ? -18.955 -2.979 17.913 1.00 82.50 108 ILE A C 1
ATOM 898 O O . ILE A 1 108 ? -19.240 -1.804 18.161 1.00 82.50 108 ILE A O 1
ATOM 902 N N . PHE A 1 109 ? -17.999 -3.286 17.031 1.00 78.88 109 PHE A N 1
ATOM 903 C CA . PHE A 1 109 ? -17.258 -2.269 16.288 1.00 78.88 109 PHE A CA 1
ATOM 904 C C . PHE A 1 109 ? -18.172 -1.441 15.376 1.00 78.88 109 PHE A C 1
ATOM 906 O O . PHE A 1 109 ? -17.996 -0.222 15.296 1.00 78.88 109 PHE A O 1
ATOM 913 N N . ALA A 1 110 ? -19.132 -2.077 14.700 1.00 78.31 110 ALA A N 1
ATOM 914 C CA . ALA A 1 110 ? -20.109 -1.407 13.848 1.00 78.31 110 ALA A CA 1
ATOM 915 C C . ALA A 1 110 ? -21.004 -0.446 14.644 1.00 78.31 110 ALA A C 1
ATOM 917 O O . ALA A 1 110 ? -21.199 0.686 14.203 1.00 78.31 110 ALA A O 1
ATOM 918 N N . GLU A 1 111 ? -21.470 -0.854 15.824 1.00 82.75 111 GLU A N 1
ATOM 919 C CA . GLU A 1 111 ? -22.312 -0.042 16.709 1.00 82.75 111 GLU A CA 1
ATOM 920 C C . GLU A 1 111 ? -21.553 1.190 17.239 1.00 82.75 111 GLU A C 1
ATOM 922 O O . GLU A 1 111 ? -22.036 2.321 17.181 1.00 82.75 111 GLU A O 1
ATOM 927 N N . VAL A 1 112 ? -20.311 1.001 17.708 1.00 83.19 112 VAL A N 1
ATOM 928 C CA . VAL A 1 112 ? -19.530 2.077 18.348 1.00 83.19 112 VAL A CA 1
ATOM 929 C C . VAL A 1 112 ? -18.895 3.034 17.343 1.00 83.19 112 VAL A C 1
ATOM 931 O O . VAL A 1 112 ? -18.840 4.248 17.573 1.00 83.19 112 VAL A O 1
ATOM 934 N N . LEU A 1 113 ? -18.335 2.504 16.254 1.00 78.44 113 LEU A N 1
ATOM 935 C CA . LEU A 1 113 ? -17.579 3.295 15.280 1.00 78.44 113 LEU A CA 1
ATOM 936 C C . LEU A 1 113 ? -18.391 3.679 14.040 1.00 78.44 113 LEU A C 1
ATOM 938 O O . LEU A 1 113 ? -17.936 4.543 13.280 1.00 78.44 113 LEU A O 1
ATOM 942 N N . GLY A 1 114 ? -19.561 3.068 13.849 1.00 72.44 114 GLY A N 1
ATOM 943 C CA . GLY A 1 114 ? -20.386 3.185 12.655 1.00 72.44 114 GLY A CA 1
ATOM 944 C C . GLY A 1 114 ? -19.869 2.334 11.491 1.00 72.44 114 GLY A C 1
ATOM 945 O O . GLY A 1 114 ? -18.662 2.183 11.277 1.00 72.44 114 GLY A O 1
ATOM 946 N N . MET A 1 115 ? -20.791 1.832 10.669 1.00 65.25 115 MET A N 1
ATOM 947 C CA . MET A 1 115 ? -20.465 1.238 9.371 1.00 65.25 115 MET A CA 1
ATOM 948 C C . MET A 1 115 ? -20.349 2.345 8.320 1.00 65.25 115 MET A C 1
ATOM 950 O O . MET A 1 115 ? -21.288 3.105 8.089 1.00 65.25 115 MET A O 1
ATOM 954 N N . LYS A 1 116 ? -19.201 2.451 7.645 1.00 57.12 116 LYS A N 1
ATOM 955 C CA . LYS A 1 116 ? -19.069 3.340 6.484 1.00 57.12 116 LYS A CA 1
ATOM 956 C C . LYS A 1 116 ? -19.461 2.578 5.218 1.00 57.12 116 LYS A C 1
ATOM 958 O O . LYS A 1 116 ? -18.805 1.596 4.870 1.00 57.12 116 LYS A O 1
ATOM 963 N N . ALA A 1 117 ? -20.491 3.053 4.515 1.00 45.12 117 ALA A N 1
ATOM 964 C CA . ALA A 1 117 ? -20.893 2.506 3.220 1.00 45.12 117 ALA A CA 1
ATOM 965 C C . ALA A 1 117 ? -19.715 2.529 2.220 1.00 45.12 117 ALA A C 1
ATOM 967 O O . ALA A 1 117 ? -18.997 3.529 2.122 1.00 45.12 117 ALA A O 1
ATOM 968 N N . GLY A 1 118 ? -19.504 1.412 1.511 1.00 49.91 118 GLY A N 1
ATOM 969 C CA . GLY A 1 118 ? -18.473 1.254 0.472 1.00 49.91 118 GLY A CA 1
ATOM 970 C C . GLY A 1 118 ? -17.201 0.480 0.859 1.00 49.91 118 GLY A C 1
ATOM 971 O O . GLY A 1 118 ? -16.270 0.442 0.059 1.00 49.91 118 GLY A O 1
ATOM 972 N N . TYR A 1 119 ? -17.124 -0.123 2.055 1.00 47.16 119 TYR A N 1
ATOM 973 C CA . TYR A 1 119 ? -15.922 -0.853 2.519 1.00 47.16 119 TYR A CA 1
ATOM 974 C C . TYR A 1 119 ? -16.136 -2.321 2.916 1.00 47.16 119 TYR A C 1
ATOM 976 O O . TYR A 1 119 ? -15.147 -3.014 3.163 1.00 47.16 119 TYR A O 1
ATOM 984 N N . VAL A 1 120 ? -17.376 -2.812 2.952 1.00 41.66 120 VAL A N 1
ATOM 985 C CA . VAL A 1 120 ? -17.645 -4.252 3.054 1.00 41.66 120 VAL A CA 1
ATOM 986 C C . VAL A 1 120 ? -17.395 -4.839 1.669 1.00 41.66 120 VAL A C 1
ATOM 988 O O . VAL A 1 120 ? -18.107 -4.515 0.724 1.00 41.66 120 VAL A O 1
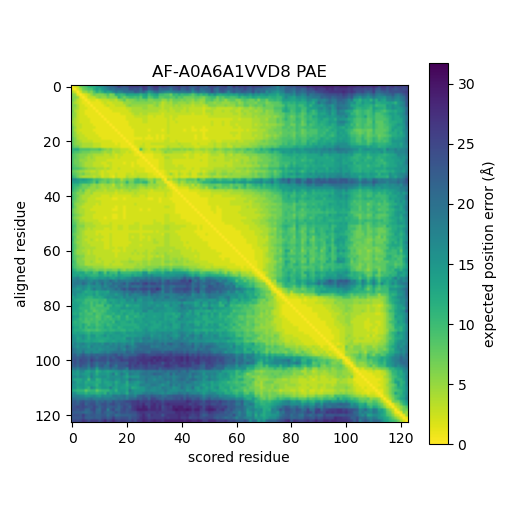ATOM 991 N N . ARG A 1 121 ? -16.335 -5.639 1.524 1.00 48.53 121 ARG A N 1
ATOM 992 C CA . ARG A 1 121 ? -16.210 -6.514 0.358 1.00 48.53 121 ARG A CA 1
ATOM 993 C C . ARG A 1 121 ? -17.072 -7.730 0.647 1.00 48.53 121 ARG A C 1
ATOM 995 O O . ARG A 1 121 ? -16.742 -8.487 1.556 1.00 48.53 121 ARG A O 1
ATOM 1002 N N . GLU A 1 122 ? -18.179 -7.850 -0.076 1.00 40.91 122 GLU A N 1
ATOM 1003 C CA . GLU A 1 122 ? -18.889 -9.122 -0.191 1.00 40.91 122 GLU A CA 1
ATOM 1004 C C . GLU A 1 122 ? -17.870 -10.173 -0.654 1.00 40.91 122 GLU A C 1
ATOM 1006 O O . GLU A 1 122 ? -17.036 -9.895 -1.524 1.00 40.91 122 GLU A O 1
ATOM 1011 N N . VAL A 1 123 ? -17.847 -11.295 0.067 1.00 43.97 123 VAL A N 1
ATOM 1012 C CA . VAL A 1 123 ? -16.905 -12.408 -0.121 1.00 43.97 123 VAL A CA 1
ATOM 1013 C C . VAL A 1 123 ? -17.275 -13.180 -1.376 1.00 43.97 123 VAL A C 1
ATOM 1015 O O . VAL A 1 123 ? -18.488 -13.423 -1.556 1.00 43.97 123 VAL A O 1
#

InterPro domains:
  IPR004252 Probable transposase, Ptta/En/Spm, pl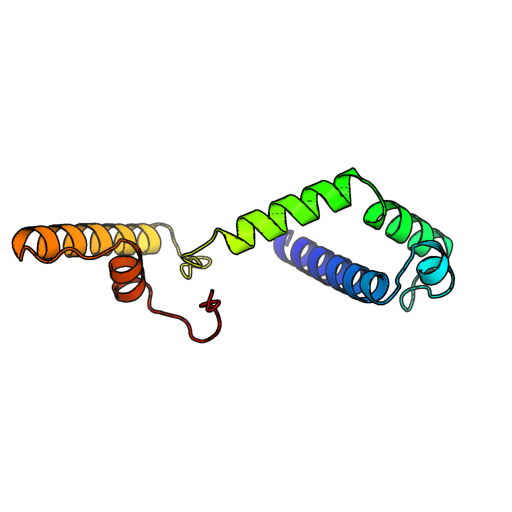ant [PF03004] (39-111)

Mean predicted aligned error: 10.21 Å